Protein AF-X1G424-F1 (afdb_monomer_lite)

Structure (mmCIF, N/CA/C/O backbone):
data_AF-X1G424-F1
#
_entry.id   AF-X1G424-F1
#
loop_
_atom_site.group_PDB
_atom_site.id
_atom_site.type_symbol
_atom_site.label_atom_id
_atom_site.label_alt_id
_atom_site.label_comp_id
_atom_site.label_asym_id
_atom_site.label_entity_id
_atom_site.label_seq_id
_atom_site.pdbx_PDB_ins_code
_atom_site.Cartn_x
_atom_site.Cartn_y
_atom_site.Cartn_z
_atom_site.occupancy
_atom_site.B_iso_or_equiv
_atom_site.auth_seq_id
_atom_site.auth_comp_id
_atom_site.auth_asym_id
_atom_site.auth_atom_id
_atom_site.pdbx_PDB_model_num
ATOM 1 N N . HIS A 1 1 ? 18.694 2.924 -2.493 1.00 53.50 1 HIS A N 1
ATOM 2 C CA . HIS A 1 1 ? 18.116 2.863 -3.855 1.00 53.50 1 HIS A CA 1
ATOM 3 C C . HIS A 1 1 ? 16.625 3.222 -3.758 1.00 53.50 1 HIS A C 1
ATOM 5 O O . HIS A 1 1 ? 15.884 2.440 -3.192 1.00 53.50 1 HIS A O 1
ATOM 11 N N . CYS A 1 2 ? 16.174 4.438 -4.123 1.00 61.25 2 CYS A N 1
ATOM 12 C CA . CYS A 1 2 ? 14.775 4.854 -3.843 1.00 61.25 2 CYS A CA 1
ATOM 13 C C . CYS A 1 2 ? 14.228 5.991 -4.736 1.00 61.25 2 CYS A C 1
ATOM 15 O O . CYS A 1 2 ? 13.369 6.751 -4.301 1.00 61.25 2 CYS A O 1
ATOM 17 N N . LYS A 1 3 ? 14.729 6.157 -5.968 1.00 59.03 3 LYS A N 1
ATOM 18 C CA . LYS A 1 3 ? 14.227 7.214 -6.870 1.00 59.03 3 LYS A CA 1
ATOM 19 C C . LYS A 1 3 ? 13.100 6.757 -7.816 1.00 59.03 3 LYS A C 1
ATOM 21 O O . LYS A 1 3 ? 12.480 7.611 -8.426 1.00 59.03 3 LYS A O 1
ATOM 26 N 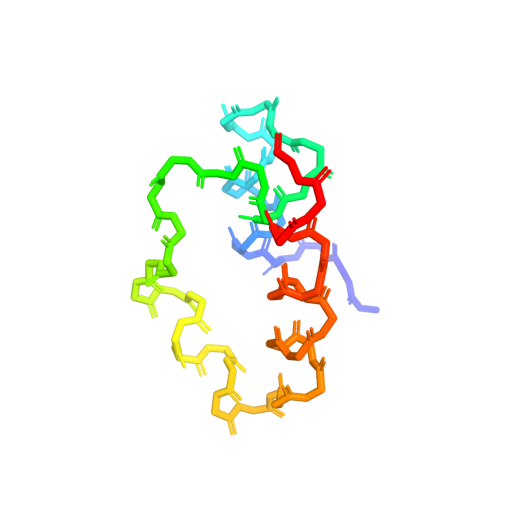N . VAL A 1 4 ? 12.813 5.450 -7.914 1.00 75.94 4 VAL A N 1
ATOM 27 C CA . VAL A 1 4 ? 11.891 4.877 -8.929 1.00 75.94 4 VAL A CA 1
ATOM 28 C C . VAL A 1 4 ? 10.926 3.836 -8.329 1.00 75.94 4 VAL A C 1
ATOM 30 O O . VAL A 1 4 ? 10.626 2.817 -8.936 1.00 75.94 4 VAL A O 1
ATOM 33 N N . CYS A 1 5 ? 10.481 4.015 -7.080 1.00 86.31 5 CYS A N 1
ATOM 34 C CA . CYS A 1 5 ? 9.472 3.110 -6.519 1.00 86.31 5 CYS A CA 1
ATOM 35 C C . CYS A 1 5 ? 8.070 3.590 -6.911 1.00 86.31 5 CYS A C 1
ATOM 37 O O . CYS A 1 5 ? 7.530 4.503 -6.286 1.00 86.31 5 CYS A O 1
ATOM 39 N N . GLU A 1 6 ? 7.473 2.949 -7.916 1.00 90.06 6 GLU A N 1
ATOM 40 C CA . GLU A 1 6 ? 6.119 3.261 -8.399 1.00 90.06 6 GLU A CA 1
ATOM 41 C C . GLU A 1 6 ? 5.044 3.117 -7.308 1.00 90.06 6 GLU A C 1
ATOM 43 O O . GLU A 1 6 ? 4.055 3.844 -7.312 1.00 90.06 6 GLU A O 1
ATOM 48 N N . ILE A 1 7 ? 5.242 2.228 -6.326 1.00 93.69 7 ILE A N 1
ATOM 49 C CA . ILE A 1 7 ? 4.333 2.073 -5.176 1.00 93.69 7 ILE A CA 1
ATOM 50 C C . ILE A 1 7 ? 4.397 3.309 -4.276 1.00 93.69 7 ILE A C 1
ATOM 52 O O . ILE A 1 7 ? 3.365 3.839 -3.866 1.00 93.69 7 ILE A O 1
ATOM 56 N N . ARG A 1 8 ? 5.609 3.812 -4.009 1.00 92.38 8 ARG A N 1
ATOM 57 C CA . ARG A 1 8 ? 5.810 5.034 -3.222 1.00 92.38 8 ARG A CA 1
ATOM 58 C C . ARG A 1 8 ? 5.239 6.250 -3.946 1.00 92.38 8 ARG A C 1
ATOM 60 O O . ARG A 1 8 ? 4.541 7.037 -3.317 1.00 92.38 8 ARG A O 1
ATOM 67 N N . LYS A 1 9 ? 5.502 6.373 -5.250 1.00 93.62 9 LYS A N 1
ATOM 68 C CA . LYS A 1 9 ? 4.942 7.436 -6.094 1.00 93.62 9 LYS A CA 1
ATOM 69 C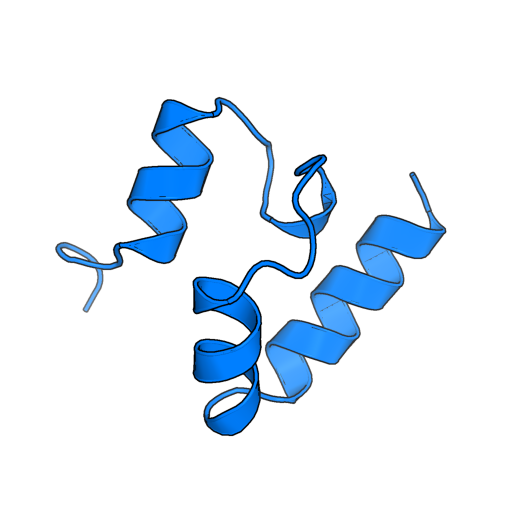 C . LYS A 1 9 ? 3.410 7.417 -6.058 1.00 93.62 9 LYS A C 1
ATOM 71 O O . LYS A 1 9 ? 2.797 8.431 -5.752 1.00 93.62 9 LYS A O 1
ATOM 76 N N . CYS A 1 10 ? 2.805 6.243 -6.243 1.00 95.25 10 CYS A N 1
ATOM 77 C CA . CYS A 1 10 ? 1.355 6.061 -6.173 1.00 95.25 10 CYS A CA 1
ATOM 78 C C . CYS A 1 10 ? 0.768 6.481 -4.813 1.00 95.25 10 CYS A C 1
ATOM 80 O O . CYS A 1 10 ? -0.290 7.101 -4.769 1.00 95.25 10 CYS A O 1
ATOM 82 N N . GLY A 1 11 ? 1.435 6.149 -3.701 1.00 95.19 11 GLY A N 1
ATOM 83 C CA . GLY A 1 11 ? 0.990 6.560 -2.366 1.00 95.19 11 GLY A CA 1
ATOM 84 C C . GLY A 1 11 ? 1.039 8.077 -2.159 1.00 95.19 11 GLY A C 1
ATOM 85 O O . GLY A 1 11 ? 0.131 8.645 -1.559 1.00 95.19 11 GLY A O 1
ATOM 86 N N . GLN A 1 12 ? 2.063 8.738 -2.708 1.00 94.44 12 GLN A N 1
ATOM 87 C CA . GLN A 1 12 ? 2.200 10.197 -2.664 1.00 94.44 12 GLN A CA 1
ATOM 88 C C . GLN A 1 12 ? 1.131 10.903 -3.504 1.00 94.44 12 GLN A C 1
ATOM 90 O O . GLN A 1 12 ? 0.508 11.838 -3.016 1.00 94.44 12 GLN A O 1
ATOM 95 N N . GLU A 1 13 ? 0.877 10.436 -4.730 1.00 95.75 13 GLU A N 1
ATOM 96 C CA . GLU A 1 13 ? -0.164 10.990 -5.614 1.00 95.75 13 GLU A CA 1
ATOM 97 C C . GLU A 1 13 ? -1.567 10.868 -5.006 1.00 95.75 13 GLU A C 1
ATOM 99 O O . GLU A 1 13 ? -2.399 11.754 -5.175 1.00 95.75 13 GLU A O 1
ATOM 104 N N . ARG A 1 14 ? -1.818 9.788 -4.259 1.00 95.81 14 ARG A N 1
ATOM 105 C CA . ARG A 1 14 ? -3.078 9.553 -3.535 1.00 95.81 14 ARG A CA 1
ATOM 106 C C . ARG A 1 14 ? -3.126 10.208 -2.156 1.00 95.81 14 ARG A C 1
ATOM 108 O O . ARG A 1 14 ? -4.139 10.101 -1.477 1.00 95.81 14 ARG A O 1
ATOM 115 N N . ASN A 1 15 ? -2.038 10.857 -1.740 1.00 96.62 15 ASN A N 1
ATOM 116 C CA . ASN A 1 15 ? -1.892 11.506 -0.442 1.00 96.62 15 ASN A CA 1
ATOM 117 C C . ASN A 1 15 ? -2.230 10.591 0.755 1.00 96.62 15 ASN A 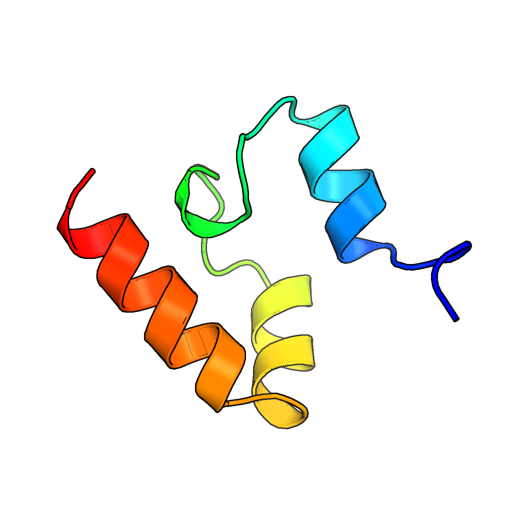C 1
ATOM 119 O O . ASN A 1 15 ? -2.830 11.020 1.740 1.00 96.62 15 ASN A O 1
ATOM 123 N N . VAL A 1 16 ? -1.847 9.312 0.672 1.00 96.88 16 VAL A N 1
ATOM 124 C CA . VAL A 1 16 ? -2.036 8.338 1.757 1.00 96.88 16 VAL A CA 1
ATOM 125 C C . VAL A 1 16 ? -0.762 8.204 2.586 1.00 96.88 16 VAL A C 1
ATOM 127 O O . VAL A 1 16 ? 0.346 8.161 2.048 1.00 96.88 16 VAL A O 1
ATOM 130 N N . LYS A 1 17 ? -0.906 8.080 3.912 1.00 95.94 17 LYS A N 1
ATOM 131 C CA . LYS A 1 17 ? 0.232 7.939 4.844 1.00 95.94 17 LYS A CA 1
ATOM 132 C C . LYS A 1 17 ? 1.122 6.745 4.495 1.00 95.94 17 LYS A C 1
ATOM 134 O O . LYS A 1 17 ? 2.346 6.830 4.550 1.00 95.94 17 LYS A O 1
ATOM 139 N N . ASN A 1 18 ? 0.502 5.626 4.144 1.00 95.88 18 ASN A N 1
ATOM 140 C CA . ASN A 1 18 ? 1.127 4.494 3.479 1.00 95.88 18 ASN A CA 1
ATOM 141 C C . ASN A 1 18 ? 0.030 3.663 2.795 1.00 95.88 18 ASN A C 1
ATOM 143 O O . ASN A 1 18 ? -1.155 3.986 2.873 1.00 95.88 18 ASN A O 1
ATOM 147 N N . CYS A 1 19 ? 0.430 2.573 2.145 1.00 97.12 19 CYS A N 1
ATOM 148 C CA . CYS A 1 19 ? -0.477 1.723 1.383 1.00 97.12 19 CYS A CA 1
ATOM 149 C C . CYS A 1 19 ? -1.621 1.113 2.213 1.00 97.12 19 CYS A C 1
ATOM 151 O O . CYS A 1 19 ? -2.668 0.839 1.642 1.00 97.12 19 CYS A O 1
ATOM 153 N N . ALA A 1 20 ? -1.462 0.938 3.530 1.00 97.81 20 ALA A N 1
ATOM 154 C CA . ALA A 1 20 ? -2.509 0.400 4.403 1.00 97.81 20 ALA A CA 1
ATOM 155 C C . ALA A 1 20 ? -3.723 1.338 4.524 1.00 97.81 20 ALA A C 1
ATOM 157 O O . ALA A 1 20 ? -4.833 0.861 4.735 1.00 97.81 20 ALA A O 1
ATOM 158 N N . TYR A 1 21 ? -3.519 2.648 4.338 1.00 97.75 21 TYR A N 1
ATOM 159 C CA . TYR A 1 21 ? -4.561 3.686 4.353 1.00 97.75 21 TYR A CA 1
ATOM 160 C C . TYR A 1 21 ? -5.197 3.900 2.971 1.00 97.75 21 TYR A C 1
ATOM 162 O O . TYR A 1 21 ? -6.014 4.795 2.802 1.00 97.75 21 TYR A O 1
ATOM 170 N N . CYS A 1 22 ? -4.777 3.142 1.956 1.00 97.50 22 CYS A N 1
ATOM 171 C CA . CYS A 1 22 ? -5.337 3.255 0.617 1.00 97.50 22 CYS A CA 1
ATOM 172 C C . CYS A 1 22 ? -6.673 2.508 0.543 1.00 97.50 22 CYS A C 1
ATOM 174 O O . CYS A 1 22 ? -6.765 1.359 0.985 1.00 97.50 22 CYS A O 1
ATOM 176 N N . ASP A 1 23 ? -7.681 3.126 -0.067 1.00 96.44 23 ASP A N 1
ATOM 177 C CA . ASP A 1 23 ? -8.987 2.492 -0.296 1.00 96.44 23 ASP A CA 1
ATOM 178 C C . ASP A 1 23 ? -8.879 1.296 -1.249 1.00 96.44 23 ASP A C 1
ATOM 180 O O . ASP A 1 23 ? -9.547 0.284 -1.062 1.00 96.44 23 ASP A O 1
ATOM 184 N N . ASP A 1 24 ? -7.938 1.359 -2.196 1.00 96.81 24 ASP A N 1
ATOM 185 C CA . ASP A 1 24 ? -7.674 0.289 -3.163 1.00 96.81 24 ASP A CA 1
ATOM 186 C C . ASP A 1 24 ? -6.772 -0.828 -2.594 1.00 96.81 24 ASP A C 1
ATOM 188 O O . ASP A 1 24 ? -6.230 -1.637 -3.351 1.00 96.81 24 ASP A O 1
ATOM 192 N N . TYR A 1 25 ? -6.510 -0.866 -1.283 1.00 96.44 25 TYR A N 1
ATOM 193 C CA . TYR A 1 25 ? -5.677 -1.914 -0.686 1.00 96.44 25 TYR A CA 1
ATOM 194 C C . TYR A 1 25 ? -6.413 -3.271 -0.668 1.00 96.44 25 TYR A C 1
ATOM 196 O O . TYR A 1 25 ? -7.539 -3.348 -0.188 1.00 96.44 25 TYR A O 1
ATOM 204 N N . ALA A 1 26 ? -5.827 -4.393 -1.105 1.00 9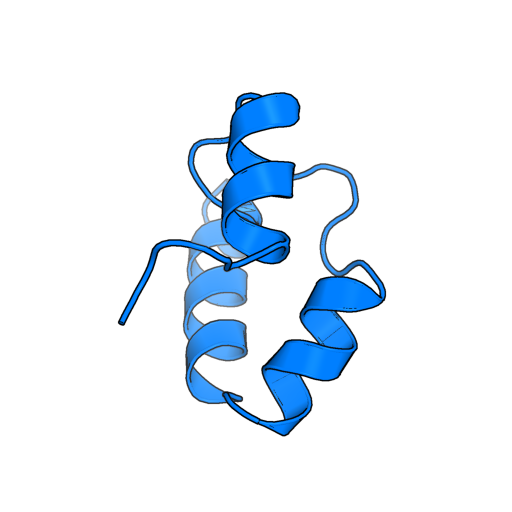5.50 26 ALA A N 1
ATOM 205 C CA . ALA A 1 26 ? -4.491 -4.597 -1.676 1.00 95.50 26 ALA A CA 1
ATOM 206 C C . ALA A 1 26 ? -4.533 -4.662 -3.218 1.00 95.50 26 ALA A C 1
ATOM 208 O O . ALA A 1 26 ? -4.873 -5.696 -3.799 1.00 95.50 26 ALA A O 1
ATOM 209 N N . CYS A 1 27 ? -4.153 -3.570 -3.891 1.00 96.75 27 CYS A N 1
ATOM 210 C CA . CYS A 1 27 ? -4.180 -3.481 -5.353 1.00 96.75 27 CYS A CA 1
ATOM 211 C C . CYS A 1 27 ? -3.138 -4.388 -6.031 1.00 96.75 27 CYS A C 1
ATOM 213 O O . CYS A 1 27 ? -2.186 -4.867 -5.412 1.00 96.75 27 CYS A O 1
ATOM 215 N N . GLU A 1 28 ? -3.264 -4.580 -7.347 1.00 95.56 28 GLU A N 1
ATOM 216 C CA . GLU A 1 28 ? -2.398 -5.474 -8.130 1.00 95.56 28 GLU A CA 1
ATOM 217 C C . GLU A 1 28 ? -0.894 -5.169 -7.974 1.00 95.56 28 GLU A C 1
ATOM 219 O O . GLU A 1 28 ? -0.081 -6.087 -7.846 1.00 95.56 28 GLU A O 1
ATOM 224 N N . LYS A 1 29 ? -0.517 -3.882 -7.916 1.00 93.94 29 LYS A N 1
ATOM 225 C CA . LYS A 1 29 ? 0.879 -3.451 -7.704 1.00 93.94 29 LYS A CA 1
ATOM 226 C C . LYS A 1 29 ? 1.432 -3.970 -6.373 1.00 93.94 29 LYS A C 1
ATOM 228 O O . LYS A 1 29 ? 2.573 -4.424 -6.322 1.00 93.94 29 LYS A O 1
ATOM 233 N N . LEU A 1 30 ? 0.622 -3.917 -5.315 1.00 96.00 30 LEU A N 1
ATOM 234 C CA . LEU A 1 30 ? 0.995 -4.413 -3.992 1.00 96.00 30 LEU A CA 1
ATOM 235 C C . LEU A 1 30 ? 1.027 -5.935 -3.954 1.00 96.00 30 LEU A C 1
ATOM 237 O O . LEU A 1 30 ? 1.991 -6.485 -3.443 1.00 96.00 30 LEU A O 1
ATOM 241 N N . ASN A 1 31 ? 0.054 -6.618 -4.563 1.00 96.12 31 ASN A N 1
ATOM 242 C CA . ASN A 1 31 ? 0.057 -8.082 -4.614 1.00 96.12 31 ASN A CA 1
ATOM 243 C C . ASN A 1 31 ? 1.311 -8.632 -5.309 1.00 96.12 31 ASN A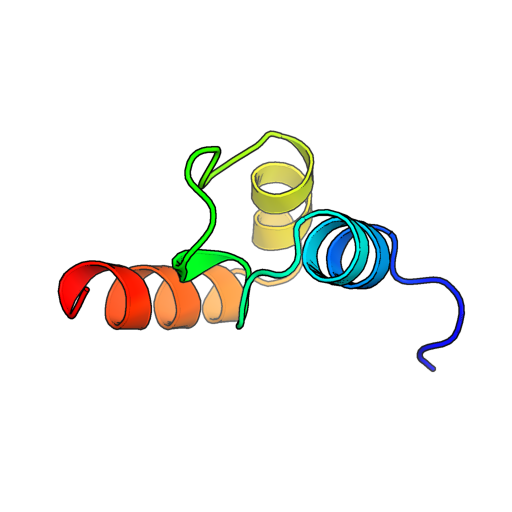 C 1
ATOM 245 O O . ASN A 1 31 ? 1.936 -9.560 -4.798 1.00 96.12 31 ASN A O 1
ATOM 249 N N . LYS A 1 32 ? 1.739 -8.013 -6.417 1.00 94.56 32 LYS A N 1
ATOM 250 C CA . LYS A 1 32 ? 3.012 -8.346 -7.081 1.00 94.56 32 LYS A CA 1
ATOM 251 C C . LYS A 1 32 ? 4.215 -8.089 -6.172 1.00 94.56 32 LYS A C 1
ATOM 253 O O . LYS A 1 32 ? 5.123 -8.912 -6.103 1.00 94.56 32 LYS A O 1
ATOM 258 N N . PHE A 1 33 ? 4.215 -6.969 -5.452 1.00 93.75 33 PHE A N 1
ATOM 259 C CA . PHE A 1 33 ? 5.285 -6.628 -4.516 1.00 93.75 33 PHE A CA 1
ATOM 260 C C . PHE A 1 33 ? 5.366 -7.588 -3.325 1.00 93.75 33 PHE A C 1
ATOM 262 O O . PHE A 1 33 ? 6.461 -7.984 -2.935 1.00 93.75 33 PHE A O 1
ATOM 269 N N . PHE A 1 34 ? 4.229 -8.031 -2.793 1.00 95.62 34 PHE A N 1
ATOM 270 C CA . PHE A 1 34 ? 4.167 -8.973 -1.677 1.00 95.62 34 PHE A CA 1
ATOM 271 C C . PHE A 1 34 ? 4.735 -10.349 -2.014 1.00 95.62 34 PHE A C 1
ATOM 273 O O . PHE A 1 34 ? 5.233 -11.019 -1.116 1.00 95.62 34 PHE A O 1
ATOM 280 N N . GLY A 1 35 ? 4.741 -10.745 -3.290 1.00 94.00 35 GLY A N 1
ATOM 281 C CA . GLY A 1 35 ? 5.454 -11.947 -3.727 1.00 94.00 35 GLY A CA 1
ATOM 282 C C . GLY A 1 35 ? 6.971 -11.864 -3.511 1.00 94.00 35 GLY A C 1
ATOM 283 O O . GLY A 1 35 ? 7.610 -12.883 -3.283 1.00 94.00 35 GLY A O 1
ATOM 284 N N . MET A 1 36 ? 7.544 -10.656 -3.546 1.00 93.19 36 MET A N 1
ATOM 285 C CA . MET A 1 36 ? 8.972 -10.413 -3.300 1.00 93.19 36 MET A CA 1
ATOM 286 C C . MET A 1 36 ? 9.263 -10.004 -1.849 1.00 93.19 36 MET A C 1
ATOM 288 O O . MET A 1 36 ? 10.370 -10.211 -1.364 1.00 93.19 36 MET A O 1
ATOM 292 N N . ALA A 1 37 ? 8.286 -9.399 -1.169 1.00 94.38 37 ALA A N 1
ATOM 293 C CA . ALA A 1 37 ? 8.408 -8.875 0.188 1.00 94.38 37 ALA A CA 1
ATOM 294 C C . ALA A 1 37 ? 7.170 -9.246 1.033 1.00 94.38 37 ALA A C 1
ATOM 296 O O . ALA A 1 37 ? 6.329 -8.383 1.310 1.00 94.38 37 ALA A O 1
ATOM 297 N N . PRO A 1 38 ? 7.029 -10.520 1.442 1.00 95.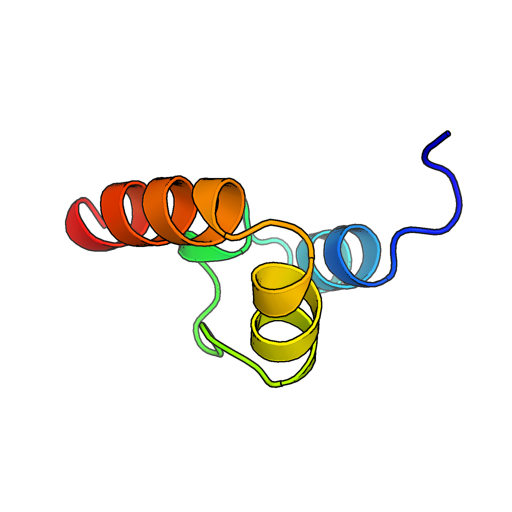38 38 PRO A N 1
ATOM 298 C CA . PRO A 1 38 ? 5.872 -10.985 2.209 1.00 95.38 38 PRO A CA 1
ATOM 299 C C . PRO A 1 38 ? 5.760 -10.307 3.581 1.00 95.38 38 PRO A C 1
ATOM 301 O O . PRO A 1 38 ? 4.652 -9.988 4.011 1.00 95.38 38 PRO A O 1
ATOM 304 N N . ASP A 1 39 ? 6.881 -9.979 4.225 1.00 97.12 39 ASP A N 1
ATOM 305 C CA . ASP A 1 39 ? 6.883 -9.280 5.519 1.00 97.12 39 ASP A CA 1
ATOM 306 C C . ASP A 1 39 ? 6.249 -7.886 5.418 1.00 97.12 39 ASP A C 1
ATOM 308 O O . ASP A 1 39 ? 5.510 -7.459 6.304 1.00 97.12 39 ASP A O 1
ATOM 312 N N . ALA A 1 40 ? 6.444 -7.199 4.285 1.00 95.81 40 ALA A N 1
ATOM 313 C CA . ALA A 1 40 ? 5.800 -5.914 4.038 1.00 95.81 40 ALA A CA 1
ATOM 314 C C . ALA A 1 40 ? 4.272 -6.047 3.943 1.00 95.81 40 ALA A C 1
ATOM 316 O O . ALA A 1 40 ? 3.557 -5.127 4.343 1.00 95.81 40 ALA A O 1
ATOM 317 N N . LYS A 1 41 ? 3.758 -7.187 3.451 1.00 97.31 41 LYS A N 1
ATOM 318 C CA . LYS A 1 41 ? 2.321 -7.484 3.490 1.00 97.31 41 LYS A CA 1
ATOM 319 C C . LYS A 1 41 ? 1.846 -7.574 4.931 1.00 97.31 41 LYS A C 1
ATOM 321 O O . LYS A 1 41 ? 0.915 -6.865 5.289 1.00 97.31 41 LYS A O 1
ATOM 326 N N . ALA A 1 42 ? 2.506 -8.400 5.743 1.00 97.81 42 ALA A N 1
ATOM 327 C CA . ALA A 1 42 ? 2.125 -8.616 7.135 1.00 97.81 42 ALA A CA 1
ATOM 328 C C . ALA A 1 42 ? 2.059 -7.293 7.914 1.00 97.81 42 ALA A C 1
ATOM 330 O O . ALA A 1 42 ? 1.044 -7.002 8.539 1.00 97.81 42 ALA A O 1
ATOM 331 N N . THR A 1 43 ? 3.082 -6.442 7.788 1.00 97.75 43 THR A N 1
ATOM 332 C CA . THR A 1 43 ? 3.096 -5.121 8.435 1.00 97.75 43 THR A CA 1
ATOM 333 C C . THR A 1 43 ? 1.950 -4.218 7.967 1.00 97.75 43 THR A C 1
ATOM 335 O O . THR A 1 43 ? 1.315 -3.558 8.786 1.00 97.75 43 THR A O 1
ATOM 338 N N . LEU A 1 44 ? 1.669 -4.157 6.659 1.00 97.56 44 LEU A N 1
ATOM 339 C CA . LEU A 1 44 ? 0.583 -3.315 6.143 1.00 97.56 44 LEU A CA 1
ATOM 340 C C . LEU A 1 44 ? -0.802 -3.828 6.566 1.00 97.56 44 LEU A C 1
ATOM 342 O O . LEU A 1 44 ? -1.666 -3.010 6.876 1.00 97.56 44 LEU A O 1
ATOM 346 N N . GLU A 1 45 ? -0.998 -5.146 6.623 1.00 97.62 45 GLU A N 1
ATOM 347 C CA . GLU A 1 45 ? -2.225 -5.772 7.132 1.00 97.62 45 GLU A CA 1
ATOM 348 C C . GLU A 1 45 ? -2.434 -5.472 8.623 1.00 97.62 45 GLU A C 1
ATOM 350 O O . GLU A 1 45 ? -3.543 -5.136 9.031 1.00 97.62 45 GLU A O 1
ATOM 355 N N . GLU A 1 46 ? -1.382 -5.540 9.449 1.00 98.06 46 GLU A N 1
ATOM 356 C CA . GLU A 1 46 ? -1.481 -5.171 10.868 1.00 98.06 46 GLU A CA 1
ATOM 357 C C . GLU A 1 46 ? -1.853 -3.704 11.060 1.00 98.06 46 GLU A C 1
ATOM 359 O O . GLU A 1 46 ? -2.757 -3.401 11.837 1.00 98.06 46 GLU A O 1
ATOM 364 N N . ILE A 1 47 ? -1.218 -2.796 10.311 1.00 97.94 47 ILE A N 1
ATOM 365 C CA . ILE A 1 47 ? -1.583 -1.378 10.346 1.00 97.94 47 ILE A CA 1
ATOM 366 C C . ILE A 1 47 ? -3.052 -1.217 9.952 1.00 97.94 47 ILE A C 1
ATOM 368 O O . ILE A 1 47 ? -3.790 -0.548 10.669 1.00 97.94 47 ILE A O 1
ATOM 372 N N . ARG A 1 48 ? -3.500 -1.853 8.861 1.00 96.94 48 ARG A N 1
ATOM 373 C CA . ARG A 1 48 ? -4.875 -1.718 8.361 1.00 96.94 48 ARG A CA 1
ATOM 374 C C . ARG A 1 48 ? -5.931 -2.244 9.332 1.00 96.94 48 ARG A C 1
ATOM 376 O O . ARG A 1 48 ? -7.004 -1.664 9.400 1.00 96.94 48 ARG A O 1
ATOM 383 N N . LYS A 1 49 ? -5.636 -3.291 10.108 1.00 96.75 49 LYS A N 1
ATOM 384 C CA . LYS A 1 49 ? -6.540 -3.787 11.165 1.00 96.75 49 LYS A CA 1
ATOM 385 C C . LYS A 1 49 ? -6.780 -2.769 12.285 1.00 96.75 49 LYS A C 1
ATOM 387 O O . LYS A 1 49 ? -7.737 -2.928 13.034 1.00 96.75 49 LYS A O 1
ATOM 392 N N . SER A 1 50 ? -5.898 -1.778 12.425 1.00 94.00 50 SER A N 1
ATOM 393 C CA . SER A 1 50 ? -5.983 -0.718 13.438 1.00 94.00 50 SER A CA 1
ATOM 394 C C . SER A 1 50 ? -6.552 0.613 12.921 1.00 94.00 50 SER A C 1
ATOM 396 O O . SER A 1 50 ? -6.557 1.584 13.678 1.00 94.00 50 SER A O 1
ATOM 398 N N . LEU A 1 51 ? -6.990 0.671 11.655 1.00 91.62 51 LEU A N 1
ATOM 399 C CA . LEU A 1 51 ? -7.624 1.840 11.023 1.00 91.62 51 LEU A CA 1
ATOM 400 C C . LEU A 1 51 ? -9.146 1.766 11.116 1.00 91.62 51 LEU A C 1
ATOM 402 O O . LEU A 1 51 ? -9.746 2.842 11.323 1.00 91.62 51 LEU A O 1
#

Radius of gyration: 10.6 Å; chains: 1; bounding box: 27×24×22 Å

pLDDT: mean 92.91, std 9.43, range [53.5, 98.06]

Foldseek 3Di:
DPPDDVLVVVCVVVVHPHLLRDPCPPPPSNVVVCVVVVVVVVVSVVVNVVD

Secondary structure (DSSP, 8-state):
--S--HHHHHHHHTT-SSGGG-TT-S-HHHHHHHHH-HHHHHHHHHHHHT-

Sequence (51 aa):
HCKVCEIRKCGQERNVKNCAYCDDYACEKLNKFFGMAPDAKATLEEIRKSL

Organism: NCBI:txid412755